Protein AF-A0A218WCP6-F1 (afdb_monomer_lite)

Organism: Punica granatum (NCBI:txid22663)

Foldseek 3Di:
DDDDDDDPPDDDDDPPVPPPPVDPPDPPPLDLVLLLVVLVVCPPVADPQLSVLSNVPLVPDSVSSNVLNVDDPVVNRVVSVVSPDD

pLDDT: mean 81.54, std 19.54, range [38.69, 98.12]

Radius of gyration: 28.3 Å; chains: 1; bounding box: 95×19×46 Å

Sequence (86 aa):
MTKKEKAKKSTPPESKKSKSVMSPAKPAQHNIAEAMDVLNKMQGTITILEYLAGVARITEDDRLRQVFVCMFNEARREWLRSLVRP

Secondary structure (DSSP, 8-state):
----------PPP---------PPPPP-TT-HHHHHHHHHTTBTTB-HHHHHHHHHHHHH-HHHHHHHHHS-HHHHHHHHHHTT--

Structure (mmCIF, N/CA/C/O backbone):
data_AF-A0A218WCP6-F1
#
_entry.id   AF-A0A218WCP6-F1
#
loop_
_atom_site.group_PDB
_atom_site.id
_atom_site.type_symbol
_atom_site.label_atom_id
_atom_site.label_alt_id
_atom_site.label_comp_id
_atom_site.label_asym_id
_atom_site.label_entity_id
_atom_site.label_seq_id
_atom_site.pdbx_PDB_ins_code
_atom_site.Cartn_x
_atom_site.Cartn_y
_atom_site.Cartn_z
_atom_site.occupancy
_atom_site.B_iso_or_equiv
_atom_site.auth_seq_id
_atom_site.auth_comp_id
_atom_site.auth_asym_id
_atom_site.auth_atom_id
_atom_site.pdbx_PDB_model_num
ATOM 1 N N . MET A 1 1 ? 80.865 9.604 -35.452 1.00 38.69 1 MET A N 1
ATOM 2 C CA . MET A 1 1 ? 80.717 9.716 -33.979 1.00 38.69 1 MET A CA 1
ATOM 3 C C . MET A 1 1 ? 79.732 10.868 -33.758 1.00 38.69 1 MET A C 1
ATOM 5 O O . MET A 1 1 ? 79.898 11.854 -34.449 1.00 38.69 1 MET A O 1
ATOM 9 N N . THR A 1 2 ? 78.640 10.833 -32.987 1.00 41.28 2 THR A N 1
ATOM 10 C CA . THR A 1 2 ? 78.369 10.134 -31.723 1.00 41.28 2 THR A CA 1
ATOM 11 C C . THR A 1 2 ? 76.850 10.199 -31.429 1.00 41.28 2 THR A C 1
ATOM 13 O O . THR A 1 2 ? 76.264 11.269 -31.460 1.00 41.28 2 THR A O 1
ATOM 16 N N . LYS A 1 3 ? 76.258 9.033 -31.137 1.00 45.56 3 LYS A N 1
ATOM 17 C CA . LYS A 1 3 ? 75.248 8.721 -30.099 1.00 45.56 3 LYS A CA 1
ATOM 18 C C . LYS A 1 3 ? 73.900 9.480 -30.016 1.00 45.56 3 LYS A C 1
ATOM 20 O O . LYS A 1 3 ? 73.773 10.577 -29.494 1.00 45.56 3 LYS A O 1
ATOM 25 N N . LYS A 1 4 ? 72.877 8.710 -30.401 1.00 51.31 4 LYS A N 1
ATOM 26 C CA . LYS A 1 4 ? 71.469 8.660 -29.968 1.00 51.31 4 LYS A CA 1
ATOM 27 C C . LYS A 1 4 ? 71.333 8.504 -28.443 1.00 51.31 4 LYS A C 1
ATOM 29 O O . LYS A 1 4 ? 71.884 7.544 -27.930 1.00 51.31 4 LYS A O 1
ATOM 34 N N . GLU A 1 5 ? 70.545 9.345 -27.769 1.00 47.25 5 GLU A N 1
ATOM 35 C CA . GLU A 1 5 ? 69.925 9.128 -26.438 1.00 47.25 5 GLU A CA 1
ATOM 36 C C . GLU A 1 5 ? 68.989 10.320 -26.141 1.00 47.25 5 GLU A C 1
ATOM 38 O O . GLU A 1 5 ? 69.287 11.435 -26.543 1.00 47.25 5 GLU A O 1
ATOM 43 N N . LYS A 1 6 ? 67.859 10.255 -25.437 1.00 48.78 6 LYS A N 1
ATOM 44 C CA . LYS A 1 6 ? 66.944 9.205 -24.978 1.00 48.78 6 LYS A CA 1
ATOM 45 C C . LYS A 1 6 ? 65.707 9.981 -24.514 1.00 48.78 6 LYS A C 1
ATOM 47 O O . LYS A 1 6 ? 65.831 11.031 -23.887 1.00 48.78 6 LYS A O 1
ATOM 52 N N . ALA A 1 7 ? 64.527 9.490 -24.867 1.00 49.94 7 ALA A N 1
ATOM 53 C CA . ALA A 1 7 ? 63.244 10.086 -24.526 1.00 49.94 7 ALA A CA 1
ATOM 54 C C . ALA A 1 7 ? 63.154 10.464 -23.035 1.00 49.94 7 ALA A C 1
ATOM 56 O O . ALA A 1 7 ? 63.369 9.620 -22.162 1.00 49.94 7 ALA A O 1
ATOM 57 N N . LYS A 1 8 ? 62.777 11.718 -22.755 1.00 50.59 8 LYS A N 1
ATOM 58 C CA . LYS A 1 8 ? 62.290 12.142 -21.439 1.00 50.59 8 LYS A CA 1
ATOM 59 C C . LYS A 1 8 ? 60.983 11.395 -21.166 1.00 50.59 8 LYS A C 1
ATOM 61 O O . LYS A 1 8 ? 59.910 11.852 -21.548 1.00 50.59 8 LYS A O 1
ATOM 66 N N . LYS A 1 9 ? 61.067 10.220 -20.536 1.00 45.84 9 LYS A N 1
ATOM 67 C CA . LYS A 1 9 ? 59.907 9.618 -19.879 1.00 45.84 9 LYS A CA 1
ATOM 68 C C . LYS A 1 9 ? 59.565 10.500 -18.683 1.00 45.84 9 LYS A C 1
ATOM 70 O O . LYS A 1 9 ? 60.275 10.505 -17.686 1.00 45.84 9 LYS A O 1
ATOM 75 N N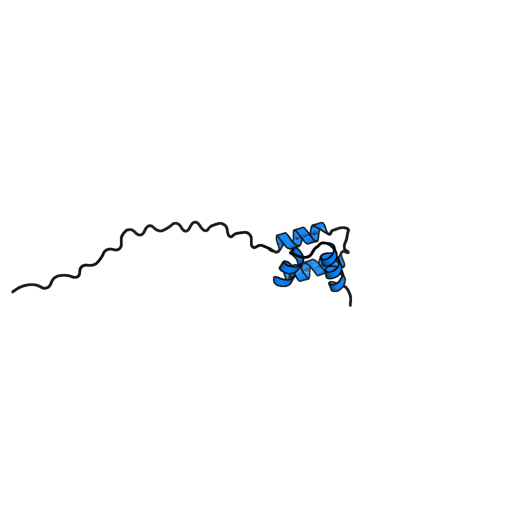 . SER A 1 10 ? 58.499 11.276 -18.839 1.00 48.34 10 SER A N 1
ATOM 76 C CA . SER A 1 10 ? 57.770 11.880 -17.733 1.00 48.34 10 SER A CA 1
ATOM 77 C C . SER A 1 10 ? 57.269 10.749 -16.835 1.00 48.34 10 SER A C 1
ATOM 79 O O . SER A 1 10 ? 56.477 9.908 -17.261 1.00 48.34 10 SER A O 1
ATOM 81 N N . THR A 1 11 ? 57.807 10.673 -15.624 1.00 62.72 11 THR A N 1
ATOM 82 C CA . THR A 1 11 ? 57.269 9.841 -14.550 1.00 62.72 11 THR A CA 1
ATOM 83 C C . THR A 1 11 ? 55.991 10.518 -14.047 1.00 62.72 11 THR A C 1
ATOM 85 O O . THR A 1 11 ? 56.076 11.674 -13.626 1.00 62.72 11 THR A O 1
ATOM 88 N N . PRO A 1 12 ? 54.814 9.869 -14.063 1.00 59.84 12 PRO A N 1
ATOM 89 C CA . PRO A 1 12 ? 53.663 10.395 -13.346 1.00 59.84 12 PRO A CA 1
ATOM 90 C C . PRO A 1 12 ? 53.932 10.261 -11.840 1.00 59.84 12 PRO A C 1
ATOM 92 O O . PRO A 1 12 ? 54.427 9.213 -11.410 1.00 59.84 12 PRO A O 1
ATOM 95 N N . PRO A 1 13 ? 53.640 11.289 -11.031 1.00 53.62 13 PRO A N 1
ATOM 96 C CA . PRO A 1 13 ? 53.845 11.217 -9.598 1.00 53.62 13 PRO A CA 1
ATOM 97 C C . PRO A 1 13 ? 52.839 10.249 -8.973 1.00 53.62 13 PRO A C 1
ATOM 99 O O . PRO A 1 13 ? 51.689 10.163 -9.398 1.00 53.62 13 PRO A O 1
ATOM 102 N N . GLU A 1 14 ? 53.339 9.523 -7.975 1.00 53.12 14 GLU A N 1
ATOM 103 C CA . GLU A 1 14 ? 52.631 8.816 -6.910 1.00 53.12 14 GLU A CA 1
ATOM 104 C C . GLU A 1 14 ? 51.191 8.397 -7.218 1.00 53.12 14 GLU A C 1
ATOM 106 O O . GLU A 1 14 ? 50.237 9.165 -7.086 1.00 53.12 14 GLU A O 1
ATOM 111 N N . SER A 1 15 ? 51.029 7.103 -7.494 1.00 56.53 15 SER A N 1
ATOM 112 C CA . SER A 1 15 ? 49.769 6.392 -7.311 1.00 56.53 15 SER A CA 1
ATOM 113 C C . SER A 1 15 ? 49.353 6.437 -5.834 1.00 56.53 15 SER A C 1
ATOM 115 O O . SER A 1 15 ? 49.422 5.443 -5.113 1.00 56.53 15 SER A O 1
ATOM 117 N N . LYS A 1 16 ? 48.870 7.595 -5.375 1.00 62.09 16 LYS A N 1
ATOM 118 C CA . LYS A 1 16 ? 47.942 7.686 -4.256 1.00 62.09 16 LYS A CA 1
ATOM 119 C C . LYS A 1 16 ? 46.693 6.964 -4.725 1.00 62.09 16 LYS A C 1
ATOM 121 O O . LYS A 1 16 ? 45.839 7.527 -5.402 1.00 62.09 16 LYS A O 1
ATOM 126 N N . LYS A 1 17 ? 46.639 5.668 -4.421 1.00 60.28 17 LYS A N 1
ATOM 127 C CA . LYS A 1 17 ? 45.431 4.858 -4.485 1.00 60.28 17 LYS A CA 1
ATOM 128 C C . LYS A 1 17 ? 44.444 5.527 -3.540 1.00 60.28 17 LYS A C 1
ATOM 130 O O . LYS A 1 17 ? 44.435 5.235 -2.347 1.00 60.28 17 LYS A O 1
ATOM 135 N N . SER A 1 18 ? 43.687 6.491 -4.063 1.00 61.00 18 SER A N 1
ATOM 136 C CA . SER A 1 18 ? 42.567 7.100 -3.371 1.00 61.00 18 SER A CA 1
ATOM 137 C C . SER A 1 18 ? 41.701 5.945 -2.915 1.00 61.00 18 SER A C 1
ATOM 139 O O . SER A 1 18 ? 41.108 5.230 -3.725 1.00 61.00 18 SER A O 1
ATOM 141 N N . LYS A 1 19 ? 41.721 5.695 -1.606 1.00 61.72 19 LYS A N 1
ATOM 142 C CA . LYS A 1 19 ? 40.762 4.828 -0.949 1.00 61.72 19 LYS A CA 1
ATOM 143 C C . LYS A 1 19 ? 39.427 5.482 -1.259 1.00 61.72 19 LYS A C 1
ATOM 145 O O . LYS A 1 19 ? 39.103 6.511 -0.675 1.00 61.72 19 LYS A O 1
ATOM 150 N N . SER A 1 20 ? 38.738 4.956 -2.269 1.00 59.78 20 SER A N 1
ATOM 151 C CA . SER A 1 20 ? 37.359 5.307 -2.550 1.00 59.78 20 SER A CA 1
ATOM 152 C C . SER A 1 20 ? 36.601 4.910 -1.29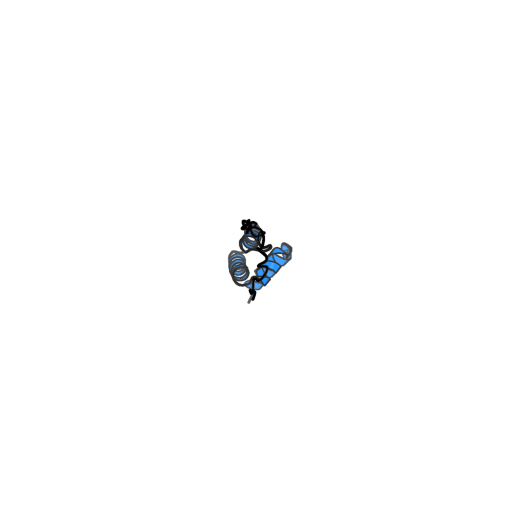7 1.00 59.78 20 SER A C 1
ATOM 154 O O . SER A 1 20 ? 36.306 3.737 -1.066 1.00 59.78 20 SER A O 1
ATOM 156 N N . VAL A 1 21 ? 36.433 5.879 -0.399 1.00 55.16 21 VAL A N 1
ATOM 157 C CA . VAL A 1 21 ? 35.480 5.785 0.687 1.00 55.16 21 VAL A CA 1
ATOM 158 C C . VAL A 1 21 ? 34.153 5.781 -0.039 1.00 55.16 21 VAL A C 1
ATOM 160 O O . VAL A 1 21 ? 33.665 6.825 -0.467 1.00 55.16 21 VAL A O 1
ATOM 163 N N . MET A 1 22 ? 33.645 4.575 -0.283 1.00 59.03 22 MET A N 1
ATOM 164 C CA . MET A 1 22 ? 32.297 4.368 -0.767 1.00 59.03 22 MET A CA 1
ATOM 165 C C . MET A 1 22 ? 31.408 5.028 0.276 1.00 59.03 22 MET A C 1
ATOM 167 O O . MET A 1 22 ? 31.217 4.505 1.372 1.00 59.03 22 MET A O 1
ATOM 171 N N . SER A 1 23 ? 31.000 6.260 -0.021 1.00 60.53 23 SER A N 1
ATOM 172 C CA . SER A 1 23 ? 30.059 6.988 0.812 1.00 60.53 23 SER A CA 1
ATOM 173 C C . SER A 1 23 ? 28.846 6.074 0.969 1.00 60.53 23 SER A C 1
ATOM 175 O O . SER A 1 23 ? 28.455 5.460 -0.032 1.00 60.53 23 SER A O 1
ATOM 177 N N . PRO A 1 24 ? 28.273 5.925 2.176 1.00 61.03 24 PRO A N 1
ATOM 178 C CA . PRO A 1 24 ? 27.027 5.192 2.330 1.00 61.03 24 PRO A CA 1
ATOM 179 C C . PRO A 1 24 ? 26.062 5.747 1.290 1.00 61.03 24 PRO A C 1
ATOM 181 O O . PRO A 1 24 ? 25.875 6.967 1.225 1.00 61.03 24 PRO A O 1
ATOM 184 N N . ALA A 1 25 ? 25.544 4.881 0.415 1.00 63.28 25 ALA A N 1
ATOM 185 C CA . ALA A 1 25 ? 24.547 5.297 -0.554 1.00 63.28 25 ALA A CA 1
ATOM 186 C C . ALA A 1 25 ? 23.470 6.048 0.233 1.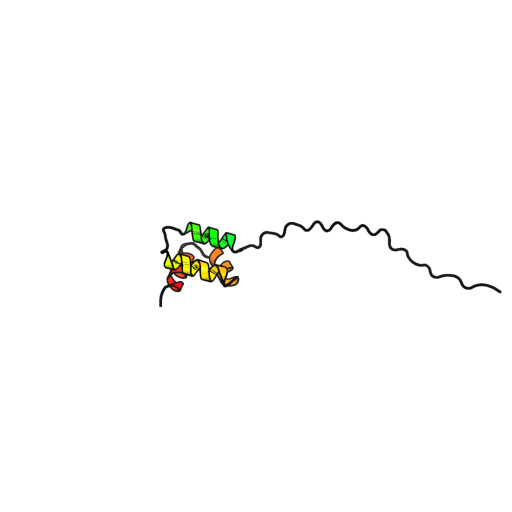00 63.28 25 ALA A C 1
ATOM 188 O O . ALA A 1 25 ? 22.953 5.511 1.217 1.00 63.28 25 ALA A O 1
ATOM 189 N N . LYS A 1 26 ? 23.200 7.312 -0.132 1.00 64.19 26 LYS A N 1
ATOM 190 C CA . LYS A 1 26 ? 22.068 8.041 0.450 1.00 64.19 26 LYS A CA 1
ATOM 191 C C . LYS A 1 26 ? 20.870 7.091 0.391 1.00 64.19 26 LYS A C 1
ATOM 193 O O . LYS A 1 26 ? 20.683 6.494 -0.675 1.00 64.19 26 LYS A O 1
ATOM 198 N N . PRO A 1 27 ? 20.102 6.916 1.485 1.00 58.00 27 PRO A N 1
ATOM 199 C CA . PRO A 1 27 ? 18.890 6.119 1.426 1.00 58.00 27 PRO A CA 1
ATOM 200 C C . PRO A 1 27 ? 18.107 6.607 0.217 1.00 58.00 27 PRO A C 1
ATOM 202 O O . PRO A 1 27 ? 17.867 7.812 0.099 1.00 58.00 27 PRO A O 1
ATOM 205 N N . ALA A 1 28 ? 17.817 5.712 -0.726 1.00 63.53 28 ALA A N 1
ATOM 206 C CA . ALA A 1 28 ? 16.982 6.075 -1.854 1.00 63.53 28 ALA A CA 1
ATOM 207 C C . ALA A 1 28 ? 15.679 6.615 -1.253 1.00 63.53 28 ALA A C 1
ATOM 209 O O . ALA A 1 28 ? 14.999 5.890 -0.518 1.00 63.53 28 ALA A O 1
ATOM 210 N N . GLN A 1 29 ? 15.402 7.905 -1.466 1.00 63.47 29 GLN A N 1
ATOM 211 C CA . GLN A 1 29 ? 14.117 8.493 -1.105 1.00 63.47 29 GLN A CA 1
ATOM 212 C C . GLN A 1 29 ? 13.036 7.645 -1.783 1.00 63.47 29 GLN A C 1
ATOM 214 O O . GLN A 1 29 ? 13.195 7.283 -2.953 1.00 63.47 29 GLN A O 1
ATOM 219 N N . HIS A 1 30 ? 11.977 7.295 -1.050 1.00 69.88 30 HIS A N 1
ATOM 220 C CA . HIS A 1 30 ? 10.880 6.444 -1.521 1.00 69.88 30 HIS A CA 1
ATOM 221 C C . HIS A 1 30 ? 11.263 4.972 -1.746 1.00 69.88 30 HIS A C 1
ATOM 223 O O . HIS A 1 30 ? 10.819 4.310 -2.694 1.00 69.88 30 HIS A O 1
ATOM 229 N N . ASN A 1 31 ? 12.103 4.433 -0.862 1.00 86.94 31 ASN A N 1
ATOM 230 C CA . ASN A 1 31 ? 12.367 2.998 -0.831 1.00 86.94 31 ASN A CA 1
ATOM 231 C C . ASN A 1 31 ? 11.134 2.205 -0.342 1.00 86.94 31 ASN A C 1
ATOM 233 O O . ASN A 1 31 ? 10.193 2.755 0.231 1.00 86.94 31 ASN A O 1
ATOM 237 N N . ILE A 1 32 ? 11.137 0.890 -0.583 1.00 93.44 32 ILE A N 1
ATOM 238 C CA . ILE A 1 32 ? 10.029 -0.006 -0.205 1.00 93.44 32 ILE A CA 1
ATOM 239 C C . ILE A 1 32 ? 9.736 0.065 1.297 1.00 93.44 32 ILE A C 1
ATOM 241 O O . ILE A 1 32 ? 8.571 0.106 1.678 1.00 93.44 32 ILE A O 1
ATOM 245 N N . ALA A 1 33 ? 10.762 0.141 2.148 1.00 95.06 33 ALA A N 1
ATOM 246 C CA . ALA A 1 33 ? 10.573 0.184 3.596 1.00 95.06 33 ALA A CA 1
ATOM 247 C C .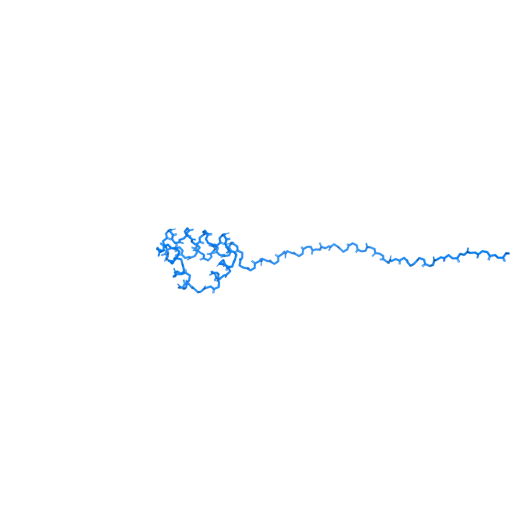 ALA A 1 33 ? 9.824 1.449 4.051 1.00 95.06 33 ALA A C 1
ATOM 249 O O . ALA A 1 33 ? 8.928 1.355 4.884 1.00 95.06 33 ALA A O 1
ATOM 250 N N . GLU A 1 34 ? 10.134 2.608 3.468 1.00 95.38 34 GLU A N 1
ATOM 251 C CA . GLU A 1 34 ? 9.432 3.868 3.736 1.00 95.38 34 GLU A CA 1
ATOM 252 C C . GLU A 1 34 ? 7.950 3.781 3.349 1.00 95.38 34 GLU A C 1
ATOM 254 O O . GLU A 1 34 ? 7.072 4.128 4.137 1.00 95.38 34 GLU A O 1
ATOM 259 N N . ALA A 1 35 ? 7.652 3.260 2.158 1.00 95.88 35 ALA A N 1
ATOM 260 C CA . ALA A 1 35 ? 6.272 3.095 1.717 1.00 95.88 35 ALA A CA 1
ATOM 261 C C . ALA A 1 35 ? 5.498 2.083 2.577 1.00 95.88 35 ALA A C 1
ATOM 263 O O . ALA A 1 35 ? 4.331 2.312 2.897 1.00 95.88 35 ALA A O 1
ATOM 264 N N . MET A 1 36 ? 6.152 1.002 3.007 1.00 97.25 36 MET A N 1
ATOM 265 C CA . MET A 1 36 ? 5.567 0.031 3.932 1.00 97.25 36 MET A CA 1
ATOM 266 C C . MET A 1 36 ? 5.296 0.637 5.312 1.00 97.25 36 MET A C 1
ATOM 268 O O . MET A 1 36 ? 4.242 0.373 5.881 1.00 97.25 36 MET A O 1
ATOM 272 N N . ASP A 1 37 ? 6.186 1.480 5.841 1.00 96.81 37 ASP A N 1
ATOM 273 C CA . ASP A 1 37 ? 5.959 2.197 7.103 1.00 96.81 37 ASP A CA 1
ATOM 274 C C . ASP A 1 37 ? 4.732 3.121 7.015 1.00 96.81 37 ASP A C 1
ATOM 276 O O . ASP A 1 37 ? 3.869 3.106 7.897 1.00 96.81 37 ASP A O 1
ATOM 280 N N . VAL A 1 38 ? 4.589 3.859 5.907 1.00 96.00 38 VAL A N 1
ATOM 281 C CA . VAL A 1 38 ? 3.398 4.683 5.647 1.00 96.00 38 VAL A CA 1
ATOM 282 C C . VAL A 1 38 ? 2.132 3.828 5.574 1.00 96.00 38 VAL A C 1
ATOM 284 O O . VAL A 1 38 ? 1.130 4.188 6.192 1.00 96.00 38 VAL A O 1
ATOM 287 N N . LEU A 1 39 ? 2.161 2.697 4.861 1.00 97.31 39 LEU A N 1
ATOM 288 C CA . LEU A 1 39 ? 1.005 1.804 4.738 1.00 97.31 39 LEU A CA 1
ATOM 289 C C . LEU A 1 39 ? 0.629 1.162 6.084 1.00 97.31 39 LEU A C 1
ATOM 291 O O . LEU A 1 39 ? -0.548 1.115 6.437 1.00 97.31 39 LEU A O 1
ATOM 295 N N . ASN A 1 40 ? 1.614 0.731 6.874 1.00 96.94 40 ASN A N 1
ATOM 296 C CA . ASN A 1 40 ? 1.397 0.139 8.196 1.00 96.94 40 ASN A CA 1
ATOM 297 C C . ASN A 1 40 ? 0.750 1.131 9.170 1.00 96.94 40 ASN A C 1
ATOM 299 O O . ASN A 1 40 ? -0.136 0.757 9.932 1.00 96.94 40 ASN A O 1
ATOM 303 N N . LYS A 1 41 ? 1.110 2.418 9.101 1.00 96.50 41 LYS A N 1
ATOM 304 C CA . LYS A 1 41 ? 0.471 3.481 9.901 1.00 96.50 41 LYS A CA 1
ATOM 305 C C . LYS A 1 41 ? -1.005 3.704 9.562 1.00 96.50 41 LYS A C 1
ATOM 307 O O . LYS A 1 41 ? -1.712 4.342 10.335 1.00 96.50 41 LYS A O 1
ATOM 312 N N . MET A 1 42 ? -1.478 3.201 8.421 1.00 96.12 42 MET A N 1
ATOM 313 C CA . MET A 1 42 ? -2.889 3.270 8.033 1.00 96.12 42 MET A CA 1
ATOM 314 C C . MET A 1 42 ? -3.722 2.114 8.605 1.00 96.12 42 MET A C 1
ATOM 316 O O . MET A 1 42 ? -4.947 2.110 8.425 1.00 96.12 42 MET A O 1
ATOM 320 N N . GLN A 1 43 ? -3.095 1.166 9.314 1.00 89.50 43 GLN A N 1
ATOM 321 C CA . GLN A 1 43 ? -3.779 0.083 10.018 1.00 89.50 43 GLN A CA 1
ATOM 322 C C . GLN A 1 43 ? -4.892 0.648 10.916 1.00 89.50 43 GLN A C 1
ATOM 324 O O . GLN A 1 43 ? -4.692 1.602 11.663 1.00 89.50 43 GLN A O 1
ATOM 329 N N . GLY A 1 44 ? -6.095 0.083 10.798 1.00 92.00 44 GLY A N 1
ATOM 330 C CA . GLY A 1 44 ? -7.294 0.554 11.503 1.00 92.00 44 GLY A CA 1
ATOM 331 C C . GLY A 1 44 ? -8.148 1.563 10.726 1.00 92.00 44 GLY A C 1
ATOM 332 O O . GLY A 1 44 ? -9.279 1.818 11.125 1.00 92.00 44 GLY A O 1
ATOM 333 N N . THR A 1 45 ? -7.662 2.096 9.598 1.00 96.19 45 THR A N 1
ATOM 334 C CA . THR A 1 45 ? -8.453 2.975 8.705 1.00 96.19 45 THR A CA 1
ATOM 335 C C . THR A 1 45 ? -8.754 2.368 7.335 1.00 96.19 45 THR A C 1
ATOM 337 O O . THR A 1 45 ? -9.528 2.943 6.570 1.00 96.19 45 THR A O 1
ATOM 340 N N . ILE A 1 46 ? -8.142 1.222 7.037 1.00 96.88 46 ILE A N 1
ATOM 341 C CA . ILE A 1 46 ? -8.289 0.460 5.794 1.00 96.88 46 ILE A CA 1
ATOM 342 C C . ILE A 1 46 ? -8.587 -1.007 6.116 1.00 96.88 46 ILE A C 1
ATOM 344 O O . ILE A 1 46 ? -8.248 -1.503 7.195 1.00 96.88 46 ILE A O 1
ATOM 348 N N . THR A 1 47 ? -9.223 -1.702 5.180 1.00 97.50 47 THR A N 1
ATOM 349 C CA . THR A 1 47 ? -9.504 -3.139 5.256 1.00 97.50 47 THR A CA 1
ATOM 350 C C . THR A 1 47 ? -8.255 -3.973 4.957 1.00 97.50 47 THR A C 1
ATOM 352 O O . THR A 1 47 ? -7.281 -3.492 4.377 1.00 97.50 47 THR A O 1
ATOM 355 N N . ILE A 1 48 ? -8.285 -5.264 5.307 1.00 97.56 48 ILE A N 1
ATOM 356 C CA . ILE A 1 48 ? -7.181 -6.183 4.993 1.00 97.56 48 ILE A CA 1
ATOM 357 C C . ILE A 1 48 ? -6.972 -6.352 3.480 1.00 97.56 48 ILE A C 1
ATOM 359 O O . ILE A 1 48 ? -5.837 -6.475 3.030 1.00 97.56 48 ILE A O 1
ATOM 363 N N . LEU A 1 49 ? -8.047 -6.313 2.685 1.00 97.56 49 LEU A N 1
ATOM 364 C CA . LEU A 1 49 ? -7.965 -6.429 1.227 1.00 97.56 49 LEU A CA 1
ATOM 365 C C . LEU A 1 49 ? -7.274 -5.208 0.617 1.00 97.56 49 LEU A C 1
ATOM 367 O O . LEU A 1 49 ? -6.375 -5.359 -0.204 1.00 97.56 49 LEU A O 1
ATOM 371 N N . GLU A 1 50 ? -7.645 -4.011 1.071 1.00 98.12 50 GLU A N 1
ATOM 372 C CA . GLU A 1 50 ? -6.992 -2.757 0.681 1.00 98.12 50 GLU A CA 1
ATOM 373 C C . GLU A 1 50 ? -5.509 -2.762 1.062 1.00 98.12 50 GLU A C 1
ATOM 375 O O . GLU A 1 50 ? -4.664 -2.383 0.253 1.00 98.12 50 GLU A O 1
ATOM 380 N N . TYR A 1 51 ? -5.177 -3.242 2.266 1.00 98.00 51 TYR A N 1
ATOM 381 C CA . TYR A 1 51 ? -3.791 -3.382 2.707 1.00 98.00 51 TYR A CA 1
ATOM 382 C C . TYR A 1 51 ? -2.992 -4.307 1.779 1.00 98.00 51 TYR A C 1
ATOM 384 O O . TYR A 1 51 ? -1.952 -3.903 1.263 1.00 98.00 51 TYR A O 1
ATOM 392 N N . LEU A 1 52 ? -3.486 -5.521 1.513 1.00 97.94 52 LEU A N 1
ATOM 393 C CA . LEU A 1 52 ? -2.803 -6.491 0.649 1.00 97.94 52 LEU A CA 1
ATOM 394 C C . LEU A 1 52 ? -2.657 -5.984 -0.794 1.00 97.94 52 LEU A C 1
ATOM 396 O O . LEU A 1 52 ? -1.592 -6.139 -1.393 1.00 97.94 52 LEU A O 1
ATOM 400 N N . ALA A 1 53 ? -3.687 -5.330 -1.336 1.00 97.25 53 ALA A N 1
ATOM 401 C CA . ALA A 1 53 ? -3.627 -4.713 -2.658 1.00 97.25 53 ALA A CA 1
ATOM 402 C C . ALA A 1 53 ? -2.585 -3.581 -2.712 1.00 97.25 53 ALA A C 1
ATOM 404 O O . ALA A 1 53 ? -1.808 -3.492 -3.666 1.00 97.25 53 ALA A O 1
ATOM 405 N N . GLY A 1 54 ? -2.514 -2.757 -1.663 1.00 97.31 54 GLY A N 1
ATOM 406 C CA . GLY A 1 54 ? -1.488 -1.730 -1.505 1.00 97.31 54 GLY A CA 1
ATOM 407 C C . GLY A 1 54 ? -0.072 -2.309 -1.479 1.00 97.31 54 GLY A C 1
ATOM 408 O O . GLY A 1 54 ? 0.794 -1.825 -2.207 1.00 97.31 54 GLY A O 1
ATOM 409 N N . VAL A 1 55 ? 0.156 -3.380 -0.708 1.00 97.75 55 VAL A N 1
ATOM 410 C CA . VAL A 1 55 ? 1.450 -4.088 -0.659 1.00 97.75 55 VAL A CA 1
ATOM 411 C C . VAL A 1 55 ? 1.859 -4.583 -2.045 1.00 97.75 55 VAL A C 1
ATOM 413 O O . VAL A 1 55 ? 3.000 -4.363 -2.460 1.00 97.75 55 VAL A O 1
ATOM 416 N N . ALA A 1 56 ? 0.937 -5.203 -2.786 1.00 97.44 56 ALA A N 1
ATOM 417 C CA . ALA A 1 56 ? 1.219 -5.691 -4.133 1.00 97.44 56 ALA A CA 1
ATOM 418 C C . ALA A 1 56 ? 1.657 -4.545 -5.063 1.00 97.44 56 ALA A C 1
ATOM 420 O O . ALA A 1 56 ? 2.700 -4.637 -5.702 1.00 97.44 56 ALA A O 1
ATOM 421 N N . ARG A 1 57 ? 0.940 -3.412 -5.065 1.00 96.19 57 ARG A N 1
ATOM 422 C CA . ARG A 1 57 ? 1.276 -2.265 -5.931 1.00 96.19 57 ARG A CA 1
ATOM 423 C C . ARG A 1 57 ? 2.582 -1.571 -5.562 1.00 96.19 57 ARG A C 1
ATOM 425 O O . ARG A 1 57 ? 3.341 -1.197 -6.448 1.00 96.19 57 ARG A O 1
ATOM 432 N N . ILE A 1 58 ? 2.853 -1.404 -4.271 1.00 95.62 58 ILE A N 1
ATOM 433 C CA . ILE A 1 58 ? 4.062 -0.729 -3.776 1.00 95.62 58 ILE A CA 1
ATOM 434 C C . ILE A 1 58 ? 5.331 -1.550 -4.054 1.00 95.62 58 ILE A C 1
ATOM 436 O O . ILE A 1 58 ? 6.409 -0.977 -4.257 1.00 95.62 58 ILE A O 1
ATOM 440 N N . THR A 1 59 ? 5.218 -2.880 -4.036 1.00 95.00 59 THR A N 1
ATOM 441 C CA . THR A 1 59 ? 6.343 -3.789 -4.302 1.00 95.00 59 THR A CA 1
ATOM 442 C C . THR A 1 59 ? 6.560 -4.048 -5.794 1.00 95.00 59 THR A C 1
ATOM 444 O O . THR A 1 59 ? 7.699 -4.274 -6.190 1.00 95.00 59 THR A O 1
ATOM 447 N N . GLU A 1 60 ? 5.508 -3.971 -6.614 1.00 95.25 60 GLU A N 1
ATOM 448 C CA . GLU A 1 60 ? 5.569 -4.190 -8.066 1.00 95.25 60 GLU A CA 1
ATOM 449 C C . GLU A 1 60 ? 6.039 -2.955 -8.856 1.00 95.25 60 GLU A C 1
ATOM 451 O O . GLU A 1 60 ? 6.802 -3.103 -9.810 1.00 95.25 60 GLU A O 1
ATOM 456 N N . ASP A 1 61 ? 5.616 -1.742 -8.474 1.00 93.75 61 ASP A N 1
ATOM 457 C CA . ASP A 1 61 ? 5.862 -0.524 -9.260 1.00 93.75 61 ASP A CA 1
ATOM 458 C C . ASP A 1 61 ? 6.516 0.598 -8.432 1.00 93.75 61 ASP A C 1
ATOM 460 O O . ASP A 1 61 ? 5.929 1.193 -7.521 1.00 93.75 61 ASP A O 1
ATOM 464 N N . ASP A 1 62 ? 7.751 0.934 -8.809 1.00 92.38 62 ASP A N 1
ATOM 465 C CA . ASP A 1 62 ? 8.559 1.995 -8.206 1.00 92.38 62 ASP A CA 1
ATOM 466 C C . ASP A 1 62 ? 7.927 3.389 -8.298 1.00 92.38 62 ASP A C 1
ATOM 468 O O . ASP A 1 62 ? 8.046 4.186 -7.362 1.00 92.38 62 ASP A O 1
ATOM 472 N N . ARG A 1 63 ? 7.242 3.702 -9.401 1.00 93.00 63 ARG A N 1
ATOM 473 C CA . ARG A 1 63 ? 6.567 4.991 -9.586 1.00 93.00 63 ARG A CA 1
ATOM 474 C C . ARG A 1 63 ? 5.326 5.064 -8.715 1.00 93.00 63 ARG A C 1
ATOM 476 O O . ARG A 1 63 ? 5.126 6.078 -8.050 1.00 93.00 63 ARG A O 1
ATOM 483 N N . LEU A 1 64 ? 4.517 4.004 -8.673 1.00 94.19 64 LEU A N 1
ATOM 484 C CA . LEU A 1 64 ? 3.348 3.968 -7.788 1.00 94.19 64 LEU A CA 1
ATOM 485 C C . LEU A 1 64 ? 3.768 4.089 -6.326 1.00 94.19 64 LEU A C 1
ATOM 487 O O . LEU A 1 64 ? 3.157 4.851 -5.576 1.00 94.19 64 LEU A O 1
ATOM 491 N N . ARG A 1 65 ? 4.861 3.426 -5.938 1.00 95.25 65 ARG A N 1
ATOM 492 C CA . ARG A 1 65 ? 5.452 3.577 -4.609 1.00 95.25 65 ARG A CA 1
ATOM 493 C C . ARG A 1 65 ? 5.848 5.022 -4.300 1.00 95.25 65 ARG A C 1
ATOM 495 O O . ARG A 1 65 ? 5.509 5.527 -3.230 1.00 95.25 65 ARG A O 1
ATOM 502 N N . GLN A 1 66 ? 6.544 5.690 -5.218 1.00 94.19 66 GLN A N 1
ATOM 503 C CA . GLN A 1 66 ? 6.936 7.093 -5.051 1.00 94.19 66 GLN A CA 1
ATOM 504 C C . GLN A 1 66 ? 5.723 8.004 -4.873 1.00 94.19 66 GLN A C 1
ATOM 506 O O . GLN A 1 66 ? 5.678 8.806 -3.941 1.00 94.19 66 GLN A O 1
ATOM 511 N N . VAL A 1 67 ? 4.712 7.849 -5.729 1.00 95.19 67 VAL A N 1
ATOM 512 C CA . VAL A 1 67 ? 3.491 8.653 -5.643 1.00 95.19 67 VAL A CA 1
ATOM 513 C C . VAL A 1 67 ? 2.765 8.379 -4.324 1.00 95.19 67 VAL A C 1
ATOM 515 O O . VAL A 1 67 ? 2.351 9.329 -3.664 1.00 95.19 67 VAL A O 1
ATOM 518 N N . PHE A 1 68 ? 2.666 7.119 -3.888 1.00 96.12 68 PHE A N 1
ATOM 519 C CA . PHE A 1 68 ? 2.010 6.737 -2.634 1.00 96.12 68 PHE A CA 1
ATOM 520 C C . PHE A 1 68 ? 2.591 7.455 -1.410 1.00 96.12 68 PHE A C 1
ATOM 522 O O . PHE A 1 68 ? 1.834 7.998 -0.601 1.00 96.12 68 PHE A O 1
ATOM 529 N N . VAL A 1 69 ? 3.921 7.512 -1.294 1.00 95.88 69 VAL A N 1
ATOM 530 C CA . VAL A 1 69 ? 4.597 8.213 -0.188 1.00 95.88 69 VAL A CA 1
ATOM 531 C C . VAL A 1 69 ? 4.284 9.716 -0.204 1.00 95.88 69 VAL A C 1
ATOM 533 O O . VAL A 1 69 ? 4.106 10.319 0.854 1.00 95.88 69 VAL A O 1
ATOM 536 N N . CYS A 1 70 ? 4.151 10.313 -1.390 1.00 95.06 70 CYS A N 1
ATOM 537 C CA . CYS A 1 70 ? 3.881 11.742 -1.564 1.00 95.06 70 CYS A CA 1
ATOM 538 C C . CYS A 1 70 ? 2.401 12.136 -1.403 1.00 95.06 70 CYS A C 1
ATOM 540 O O . CYS A 1 70 ? 2.102 13.310 -1.183 1.00 95.06 70 CYS A O 1
ATOM 542 N N . MET A 1 71 ? 1.459 11.195 -1.514 1.00 95.81 71 MET A N 1
ATOM 543 C CA . MET A 1 71 ? 0.035 11.470 -1.293 1.00 95.81 71 MET A CA 1
ATOM 544 C C . MET A 1 71 ? -0.230 11.852 0.171 1.00 95.81 71 MET A C 1
ATOM 546 O O . MET A 1 71 ? 0.437 11.363 1.080 1.00 95.81 71 MET A O 1
ATOM 550 N N . PHE A 1 72 ? -1.255 12.665 0.434 1.00 95.88 72 PHE A N 1
ATOM 551 C CA . PHE A 1 72 ? -1.786 12.869 1.788 1.00 95.88 72 PHE A CA 1
ATOM 552 C C . PHE A 1 72 ? -2.700 11.703 2.209 1.00 95.88 72 PHE A C 1
ATOM 554 O O . PHE A 1 72 ? -3.148 10.914 1.378 1.00 95.88 72 PHE A O 1
ATOM 561 N N . ASN A 1 73 ? -2.995 11.589 3.510 1.00 95.44 73 ASN A N 1
ATOM 562 C CA . ASN A 1 73 ? -3.654 10.408 4.092 1.00 95.44 73 ASN A CA 1
ATOM 563 C C . ASN A 1 73 ? -4.982 10.022 3.415 1.00 95.44 73 ASN A C 1
ATOM 565 O O . ASN A 1 73 ? -5.260 8.839 3.244 1.00 95.44 73 ASN A O 1
ATOM 569 N N . GLU A 1 74 ? -5.814 10.995 3.048 1.00 96.50 74 GLU A N 1
ATOM 570 C CA . GLU A 1 74 ? -7.123 10.723 2.447 1.00 96.50 74 GLU A CA 1
ATOM 571 C C . GLU A 1 74 ? -7.024 10.288 0.982 1.00 96.50 74 GLU A C 1
ATOM 573 O O . GLU A 1 74 ? -7.663 9.305 0.612 1.00 96.50 74 GLU A O 1
ATOM 578 N N . ALA A 1 75 ? -6.134 10.901 0.194 1.00 97.75 75 ALA A N 1
ATOM 579 C CA . ALA A 1 75 ? -5.815 10.418 -1.149 1.00 97.75 75 ALA A CA 1
ATOM 580 C C . ALA A 1 75 ? -5.265 8.985 -1.126 1.00 97.75 75 ALA A C 1
ATOM 582 O O . ALA A 1 75 ? -5.681 8.164 -1.940 1.00 97.75 75 ALA A O 1
ATOM 583 N N . ARG A 1 76 ? -4.403 8.643 -0.153 1.00 97.50 76 ARG A N 1
ATOM 584 C CA . ARG A 1 76 ? -3.918 7.261 0.007 1.00 97.50 76 ARG A CA 1
ATOM 585 C C . ARG A 1 76 ? -5.059 6.283 0.265 1.00 97.50 76 ARG A C 1
ATOM 587 O O . ARG A 1 76 ? -5.080 5.217 -0.335 1.00 97.50 76 ARG A O 1
ATOM 594 N N . ARG A 1 77 ? -6.015 6.632 1.134 1.00 97.31 77 ARG A N 1
ATOM 595 C CA . ARG A 1 77 ? -7.171 5.762 1.415 1.00 97.31 77 ARG A CA 1
ATOM 596 C C . ARG A 1 77 ? -8.040 5.560 0.184 1.00 97.31 77 ARG A C 1
ATOM 598 O O . ARG A 1 77 ? -8.431 4.431 -0.089 1.00 97.31 77 ARG A O 1
ATOM 605 N N . GLU A 1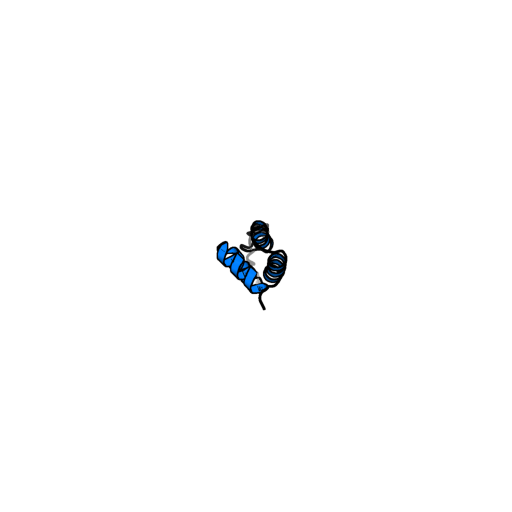 78 ? -8.337 6.627 -0.552 1.00 97.56 78 GLU A N 1
ATOM 606 C CA . GLU A 1 78 ? -9.175 6.504 -1.746 1.00 97.56 78 GLU A CA 1
ATOM 607 C C . GLU A 1 78 ? -8.466 5.746 -2.870 1.00 97.56 78 GLU A C 1
ATOM 609 O O . GLU A 1 78 ? -9.091 4.936 -3.550 1.00 97.56 78 GLU A O 1
ATOM 614 N N . TRP A 1 79 ? -7.150 5.921 -2.999 1.00 97.44 79 TRP A N 1
ATOM 615 C CA . TRP A 1 79 ? -6.337 5.101 -3.887 1.00 97.44 79 TRP A CA 1
ATOM 616 C C . TRP A 1 79 ? -6.384 3.620 -3.494 1.00 97.44 79 TRP A C 1
ATOM 618 O O . TRP A 1 79 ? -6.668 2.784 -4.337 1.00 97.44 79 TRP A O 1
ATOM 628 N N . LEU A 1 80 ? -6.199 3.270 -2.217 1.00 97.56 80 LEU A N 1
ATOM 629 C CA . LEU A 1 80 ? -6.279 1.872 -1.772 1.00 97.56 80 LEU A CA 1
ATOM 630 C C . LEU A 1 80 ? -7.670 1.259 -2.006 1.00 97.56 80 LEU A C 1
ATOM 632 O O . LEU A 1 80 ? -7.770 0.114 -2.444 1.00 97.56 80 LEU A O 1
ATOM 636 N N . ARG A 1 81 ? -8.742 2.030 -1.782 1.00 96.94 81 ARG A N 1
ATOM 637 C CA . ARG A 1 81 ? -10.119 1.618 -2.096 1.00 96.94 81 ARG A CA 1
ATOM 638 C C . ARG A 1 81 ? -10.308 1.330 -3.578 1.00 96.94 81 ARG A C 1
ATOM 640 O O . ARG A 1 81 ? -11.006 0.380 -3.919 1.00 96.94 81 ARG A O 1
ATOM 647 N N . SER A 1 82 ? -9.717 2.134 -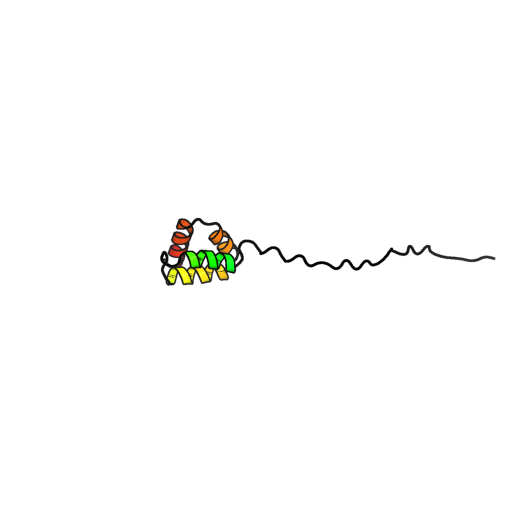4.462 1.00 96.75 82 SER A N 1
ATOM 648 C CA . SER A 1 82 ? -9.859 1.924 -5.905 1.00 96.75 82 SER A CA 1
ATOM 649 C C . SER A 1 82 ? -9.152 0.660 -6.393 1.00 96.75 82 SER A C 1
ATOM 651 O O . SER A 1 82 ? -9.565 0.108 -7.405 1.00 96.75 82 SER A O 1
ATOM 653 N N . LEU A 1 83 ? -8.155 0.149 -5.659 1.00 95.62 83 LEU A N 1
ATOM 654 C CA . LEU A 1 83 ? -7.467 -1.100 -6.011 1.00 95.62 83 LEU A CA 1
ATOM 655 C C . LEU A 1 83 ? -8.325 -2.356 -5.818 1.00 95.62 83 LEU A C 1
ATOM 657 O O . LEU A 1 83 ? -8.019 -3.389 -6.407 1.00 95.62 83 LEU A O 1
ATOM 661 N N . VAL A 1 84 ? -9.348 -2.288 -4.963 1.00 95.31 84 VAL A N 1
ATOM 662 C CA . VAL A 1 84 ? -10.211 -3.433 -4.619 1.00 95.31 84 VAL A CA 1
ATOM 663 C C . VAL A 1 84 ? -11.630 -3.299 -5.167 1.00 95.31 84 VAL A C 1
ATOM 665 O O . VAL A 1 84 ? -12.428 -4.227 -5.032 1.00 95.31 84 VAL A O 1
ATOM 668 N N . ARG A 1 85 ? -11.967 -2.150 -5.764 1.00 88.69 85 ARG A N 1
ATOM 669 C CA . ARG A 1 85 ? -13.237 -1.970 -6.471 1.00 88.69 85 ARG A CA 1
ATOM 670 C C . ARG A 1 85 ? -13.158 -2.641 -7.855 1.00 88.69 85 ARG A C 1
ATOM 672 O O . ARG A 1 85 ? -12.089 -2.593 -8.462 1.00 88.69 85 ARG A O 1
ATOM 679 N N . PRO A 1 86 ? -14.254 -3.264 -8.328 1.00 72.25 86 PRO A N 1
ATOM 680 C CA . PRO A 1 86 ? -14.366 -3.763 -9.699 1.00 72.25 86 PRO A CA 1
ATOM 681 C C . PRO A 1 86 ? -14.193 -2.666 -10.753 1.00 72.25 86 PRO A C 1
ATOM 683 O O . PRO A 1 86 ? -14.589 -1.510 -10.467 1.00 72.25 86 PRO A O 1
#